Pro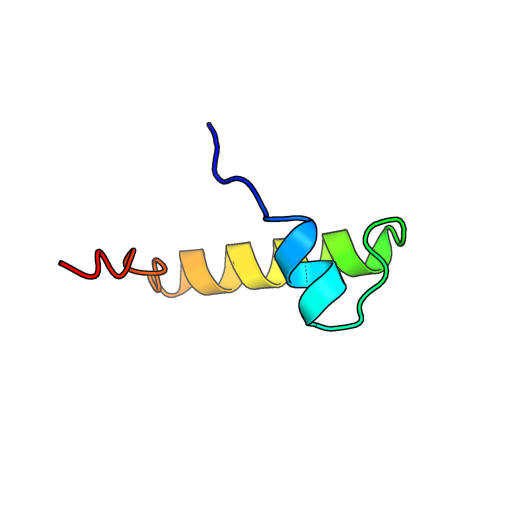tein AF-A0A6I2G8I5-F1 (afdb_monomer_lite)

Radius of gyration: 12.01 Å; chains: 1; bounding box: 36×20×25 Å

Foldseek 3Di:
DCPPPDLVVCVVVVHDPVDPVVVVVVVVVVVVCVVVVNDPPPPPDD

Sequence (46 aa):
MNDSIDRQALIDAGLDPDDPEVWEQQQRISDLLRCYGIQLIEWDFD

Structure (mmCIF, N/CA/C/O backbone):
data_AF-A0A6I2G8I5-F1
#
_entry.id   AF-A0A6I2G8I5-F1
#
loop_
_atom_site.group_PDB
_atom_site.id
_atom_site.type_symbol
_atom_site.label_atom_id
_atom_site.label_alt_id
_atom_site.label_comp_id
_atom_site.label_asym_id
_atom_site.label_entity_id
_atom_site.label_seq_id
_atom_site.pdbx_PDB_ins_code
_atom_site.Cartn_x
_atom_site.Cartn_y
_atom_site.Cartn_z
_atom_site.occupancy
_atom_site.B_iso_or_equiv
_atom_site.auth_seq_id
_atom_site.auth_comp_id
_atom_site.auth_asym_id
_atom_site.auth_atom_id
_atom_site.pdbx_PDB_model_num
ATOM 1 N N . MET A 1 1 ? -4.577 -16.387 7.803 1.00 39.16 1 MET A N 1
ATOM 2 C CA . MET A 1 1 ? -3.260 -15.851 7.398 1.00 39.16 1 MET A CA 1
ATOM 3 C C . MET A 1 1 ? -3.182 -15.950 5.888 1.00 39.16 1 MET A C 1
ATOM 5 O O . MET A 1 1 ? -2.534 -16.840 5.364 1.00 39.16 1 MET A O 1
ATOM 9 N N . ASN A 1 2 ? -3.963 -15.121 5.208 1.00 44.69 2 ASN A N 1
ATOM 10 C CA . ASN A 1 2 ? -3.975 -15.043 3.754 1.00 44.69 2 ASN A CA 1
ATOM 11 C C . ASN A 1 2 ? -4.382 -13.614 3.373 1.00 44.69 2 ASN A C 1
ATOM 13 O O . ASN A 1 2 ? -5.300 -13.415 2.591 1.00 44.69 2 ASN A O 1
ATOM 17 N N . ASP A 1 3 ? -3.735 -12.623 3.996 1.00 47.00 3 ASP A N 1
ATOM 18 C CA . ASP A 1 3 ? -3.694 -11.257 3.466 1.00 47.00 3 ASP A CA 1
ATOM 19 C C . ASP A 1 3 ? -2.739 -11.313 2.276 1.00 47.00 3 ASP A C 1
ATOM 21 O O . ASP A 1 3 ? -1.556 -10.981 2.369 1.00 47.00 3 ASP A O 1
ATOM 25 N N . SER A 1 4 ? -3.230 -11.922 1.200 1.00 51.09 4 SER A N 1
ATOM 26 C CA . SER A 1 4 ? -2.535 -12.056 -0.063 1.00 51.09 4 SER A CA 1
ATOM 27 C C . SER A 1 4 ? -2.311 -10.654 -0.594 1.00 51.09 4 SER A C 1
ATOM 29 O O . SER A 1 4 ? -3.175 -10.056 -1.221 1.00 51.09 4 SER A O 1
ATOM 31 N N . ILE A 1 5 ? -1.136 -10.115 -0.294 1.00 60.31 5 ILE A N 1
ATOM 32 C CA . ILE A 1 5 ? -0.574 -9.027 -1.061 1.00 60.31 5 ILE A CA 1
ATOM 33 C C . ILE A 1 5 ? -0.548 -9.500 -2.517 1.00 60.31 5 ILE A C 1
ATOM 35 O O . ILE A 1 5 ? 0.180 -10.433 -2.868 1.00 60.31 5 ILE A 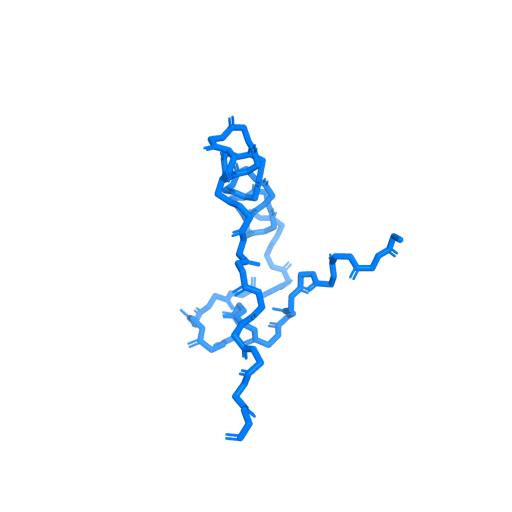O 1
ATOM 39 N N . ASP A 1 6 ? -1.408 -8.903 -3.335 1.00 72.88 6 ASP A N 1
ATOM 40 C CA . ASP A 1 6 ? -1.629 -9.356 -4.697 1.00 72.88 6 ASP A CA 1
ATOM 41 C C . ASP A 1 6 ? -0.452 -8.916 -5.572 1.00 72.88 6 ASP A C 1
ATOM 43 O O . ASP A 1 6 ? -0.286 -7.733 -5.879 1.00 72.88 6 ASP A O 1
ATOM 47 N N . ARG A 1 7 ? 0.405 -9.868 -5.965 1.00 80.50 7 ARG A N 1
ATOM 48 C CA . ARG A 1 7 ? 1.528 -9.622 -6.889 1.00 80.50 7 ARG A CA 1
ATOM 49 C C . ARG A 1 7 ? 1.044 -8.935 -8.167 1.00 80.50 7 ARG A C 1
ATOM 51 O O . ARG A 1 7 ? 1.771 -8.130 -8.742 1.00 80.50 7 ARG A O 1
ATOM 58 N N . GLN A 1 8 ? -0.188 -9.228 -8.583 1.00 80.31 8 GLN A N 1
ATOM 59 C CA . GLN A 1 8 ? -0.805 -8.609 -9.745 1.00 80.31 8 GLN A CA 1
ATOM 60 C C . GLN A 1 8 ? -1.034 -7.106 -9.547 1.00 80.31 8 GLN A C 1
ATOM 62 O O . GLN A 1 8 ? -0.779 -6.343 -10.468 1.00 80.31 8 GLN A O 1
ATOM 67 N N . ALA A 1 9 ? -1.398 -6.655 -8.343 1.00 82.25 9 ALA A N 1
ATOM 68 C CA . ALA A 1 9 ? -1.590 -5.232 -8.060 1.00 82.25 9 ALA A CA 1
ATOM 69 C C . ALA A 1 9 ? -0.284 -4.427 -8.173 1.00 82.25 9 ALA A C 1
ATOM 71 O O . ALA A 1 9 ? -0.306 -3.276 -8.606 1.00 82.25 9 ALA A O 1
ATOM 72 N N . LEU A 1 10 ? 0.861 -5.030 -7.824 1.00 84.19 10 LEU A N 1
ATOM 73 C CA . LEU A 1 10 ? 2.176 -4.414 -8.045 1.00 84.19 10 LEU A CA 1
ATOM 74 C C . LEU A 1 10 ? 2.475 -4.273 -9.541 1.00 84.19 10 LEU A C 1
ATOM 76 O O . LEU A 1 10 ? 2.876 -3.201 -9.988 1.00 84.19 10 LEU A O 1
ATOM 80 N N . ILE A 1 11 ? 2.215 -5.330 -10.315 1.00 87.38 11 ILE A N 1
ATOM 81 C CA . ILE A 1 11 ? 2.411 -5.332 -11.770 1.00 87.38 11 ILE A CA 1
ATOM 82 C C . ILE A 1 11 ? 1.501 -4.295 -12.443 1.00 87.38 11 ILE A C 1
ATOM 84 O O . ILE A 1 11 ? 1.970 -3.520 -13.275 1.00 87.38 11 ILE A O 1
ATOM 88 N N . ASP A 1 12 ? 0.227 -4.232 -12.056 1.00 85.25 12 ASP A N 1
ATOM 89 C CA . ASP A 1 12 ? -0.747 -3.276 -12.593 1.00 85.25 12 ASP A CA 1
ATOM 90 C C . ASP A 1 12 ? -0.375 -1.822 -12.251 1.00 85.25 12 ASP A C 1
ATOM 92 O O . ASP A 1 12 ? -0.637 -0.908 -13.034 1.00 85.25 12 ASP A O 1
ATOM 96 N N . ALA A 1 13 ? 0.291 -1.603 -11.112 1.00 83.56 13 ALA A N 1
ATOM 97 C CA . ALA A 1 13 ? 0.859 -0.313 -10.723 1.00 83.56 13 ALA A CA 1
ATOM 98 C C . ALA A 1 13 ? 2.190 0.018 -11.432 1.00 83.56 13 ALA A C 1
ATOM 100 O O . ALA A 1 13 ? 2.729 1.109 -11.237 1.00 83.56 13 ALA A O 1
ATOM 101 N N . GLY A 1 14 ? 2.727 -0.895 -12.250 1.00 88.12 14 GLY A N 1
ATOM 102 C CA . GLY A 1 14 ? 4.013 -0.738 -12.933 1.00 88.12 14 GLY A CA 1
ATOM 103 C C . GLY A 1 14 ? 5.229 -0.873 -12.012 1.00 88.12 14 GLY A C 1
ATOM 104 O O . GLY A 1 14 ? 6.299 -0.363 -12.343 1.00 88.12 14 GLY A O 1
ATOM 105 N N . LEU A 1 15 ? 5.067 -1.521 -10.858 1.00 87.81 15 LEU A N 1
ATOM 106 C CA . LEU A 1 15 ? 6.134 -1.801 -9.901 1.00 87.81 15 LEU A CA 1
ATOM 107 C C . LEU A 1 15 ? 6.737 -3.183 -10.164 1.00 87.81 15 LEU A C 1
ATOM 109 O O . LEU A 1 15 ? 6.038 -4.099 -10.597 1.00 87.81 15 LEU A O 1
ATOM 113 N N . ASP A 1 16 ? 8.031 -3.336 -9.878 1.00 88.62 16 ASP A N 1
ATOM 11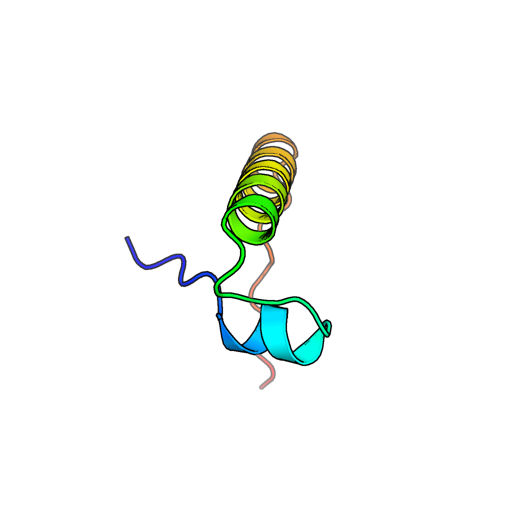4 C CA . ASP A 1 16 ? 8.711 -4.627 -9.971 1.00 88.62 16 ASP A CA 1
ATOM 115 C C . ASP A 1 16 ? 8.443 -5.454 -8.698 1.00 88.62 16 ASP A C 1
ATOM 117 O O . ASP A 1 16 ? 8.915 -5.092 -7.619 1.00 88.62 16 ASP A O 1
ATOM 121 N N . PRO A 1 17 ? 7.686 -6.562 -8.780 1.00 84.19 17 PRO A N 1
ATOM 122 C CA . PRO A 1 17 ? 7.411 -7.408 -7.627 1.00 84.19 17 PRO A CA 1
ATOM 123 C C . PRO A 1 17 ? 8.606 -8.267 -7.201 1.00 84.19 17 PRO A C 1
ATOM 125 O O . PRO A 1 17 ? 8.490 -8.984 -6.212 1.00 84.19 17 PRO A O 1
ATOM 128 N N . ASP A 1 18 ? 9.716 -8.282 -7.936 1.00 88.56 18 ASP A N 1
ATOM 129 C CA . ASP A 1 18 ? 10.938 -8.975 -7.524 1.00 88.56 18 ASP A CA 1
ATOM 130 C C . ASP A 1 18 ? 11.952 -8.010 -6.871 1.00 88.56 18 ASP A C 1
ATOM 132 O O . ASP A 1 18 ? 12.966 -8.457 -6.326 1.00 88.56 18 ASP A O 1
ATOM 136 N N . ASP A 1 19 ? 11.655 -6.704 -6.847 1.00 88.69 19 ASP A N 1
ATOM 137 C CA . ASP A 1 19 ? 12.429 -5.704 -6.112 1.00 88.69 19 ASP A CA 1
ATOM 138 C C . ASP A 1 19 ? 12.102 -5.767 -4.602 1.00 88.69 19 ASP A C 1
ATOM 140 O O . ASP A 1 19 ? 10.955 -5.537 -4.195 1.00 88.69 19 ASP A O 1
ATOM 144 N N . PRO A 1 20 ? 13.084 -6.065 -3.729 1.00 86.94 20 PRO A N 1
ATOM 145 C CA . PRO A 1 20 ? 12.861 -6.109 -2.286 1.00 86.94 20 PRO A CA 1
ATOM 146 C C . PRO A 1 20 ? 12.419 -4.761 -1.693 1.00 86.94 20 PRO A C 1
ATOM 148 O O . PRO A 1 20 ? 11.731 -4.757 -0.670 1.00 86.94 20 PRO A O 1
ATOM 151 N N . GLU A 1 21 ? 12.766 -3.626 -2.311 1.00 90.69 21 GLU A N 1
ATOM 152 C CA . GLU A 1 21 ? 12.351 -2.303 -1.833 1.00 90.69 21 GLU A CA 1
ATOM 153 C C . GLU A 1 21 ? 10.839 -2.089 -2.010 1.00 90.69 21 GLU A C 1
ATOM 155 O O . GLU A 1 21 ? 10.179 -1.536 -1.125 1.00 90.69 21 GLU A O 1
ATOM 160 N N . VAL A 1 22 ? 10.261 -2.602 -3.102 1.00 88.31 22 VAL A N 1
ATOM 161 C CA . VAL A 1 22 ? 8.815 -2.532 -3.373 1.00 88.31 22 VAL A CA 1
ATOM 162 C C . VAL A 1 22 ? 8.023 -3.242 -2.271 1.00 88.31 22 VAL A C 1
ATOM 164 O O . VAL A 1 22 ? 7.031 -2.703 -1.773 1.00 88.31 22 VAL A O 1
ATOM 167 N N . TRP A 1 23 ? 8.497 -4.404 -1.816 1.00 84.94 23 TRP A N 1
ATOM 168 C CA . TRP A 1 23 ? 7.875 -5.143 -0.715 1.00 84.94 23 TRP A CA 1
ATOM 169 C C . TRP A 1 23 ? 7.969 -4.416 0.624 1.00 84.94 23 TRP A C 1
ATOM 171 O O . TRP A 1 23 ? 6.994 -4.398 1.378 1.00 84.94 23 TRP A O 1
ATOM 181 N N . GLU A 1 24 ? 9.112 -3.794 0.925 1.00 88.38 24 GLU A N 1
ATOM 182 C CA . GLU A 1 24 ? 9.286 -3.031 2.165 1.00 88.38 24 GLU A CA 1
ATOM 183 C C . GLU A 1 24 ? 8.326 -1.834 2.214 1.00 88.38 24 GLU A C 1
ATOM 185 O O . GLU A 1 24 ? 7.615 -1.629 3.205 1.00 88.38 24 GLU A O 1
ATOM 190 N N . GLN A 1 25 ? 8.252 -1.068 1.122 1.00 87.56 25 GLN A N 1
ATOM 191 C CA . GLN A 1 25 ? 7.348 0.077 1.019 1.00 87.56 25 GLN A CA 1
ATOM 192 C C . GLN A 1 25 ? 5.883 -0.356 1.133 1.00 87.56 25 GLN A C 1
ATOM 194 O O . GLN A 1 25 ? 5.102 0.263 1.860 1.00 87.56 25 GLN A O 1
ATOM 199 N N . GLN A 1 26 ? 5.513 -1.451 0.476 1.00 82.56 26 GLN A N 1
ATOM 200 C CA . GLN A 1 26 ? 4.159 -1.985 0.521 1.00 82.56 26 GLN A CA 1
ATOM 201 C C . GLN A 1 26 ? 3.769 -2.481 1.917 1.00 82.56 26 GLN A C 1
ATOM 203 O O . GLN A 1 26 ? 2.667 -2.195 2.390 1.00 82.56 26 GLN A O 1
ATOM 208 N N . GLN A 1 27 ? 4.672 -3.176 2.608 1.00 83.81 27 GLN A N 1
ATOM 209 C CA . GLN A 1 27 ? 4.436 -3.646 3.970 1.00 83.81 27 GLN A CA 1
ATOM 210 C C . GLN A 1 27 ? 4.275 -2.471 4.937 1.00 83.81 27 GLN A C 1
ATOM 212 O O . GL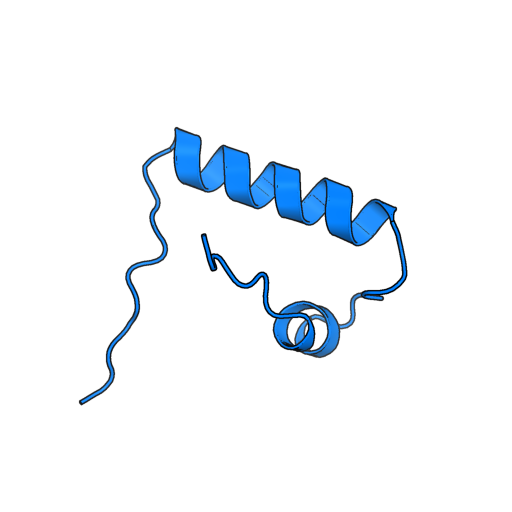N A 1 27 ? 3.345 -2.452 5.744 1.00 83.81 27 GLN A O 1
ATOM 217 N N . ARG A 1 28 ? 5.090 -1.424 4.775 1.00 86.38 28 ARG A N 1
ATOM 218 C CA . ARG A 1 28 ? 4.967 -0.184 5.544 1.00 86.38 28 ARG A CA 1
ATOM 219 C C . ARG A 1 28 ? 3.632 0.521 5.313 1.00 86.38 28 ARG A C 1
ATOM 221 O O . ARG A 1 28 ? 3.031 1.007 6.269 1.00 86.38 28 ARG A O 1
ATOM 228 N N . ILE A 1 29 ? 3.153 0.580 4.070 1.00 84.06 29 ILE A N 1
ATOM 229 C CA . ILE A 1 29 ? 1.837 1.151 3.748 1.00 84.06 29 ILE A CA 1
ATOM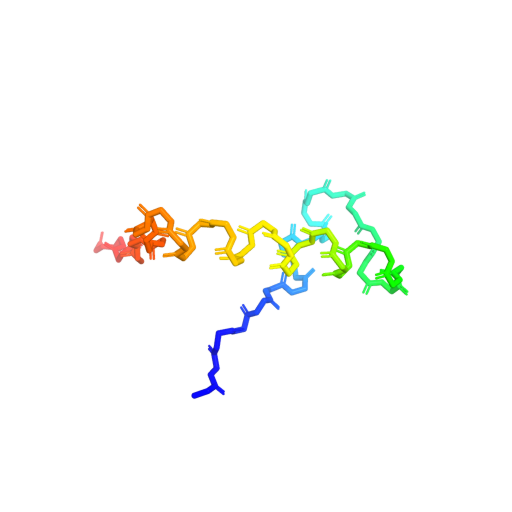 230 C C . ILE A 1 29 ? 0.723 0.305 4.373 1.00 84.06 29 ILE A C 1
ATOM 232 O O . ILE A 1 29 ? -0.168 0.862 5.010 1.00 84.06 29 ILE A O 1
ATOM 236 N N . SER A 1 30 ? 0.797 -1.023 4.263 1.00 82.12 30 SER A N 1
ATOM 237 C CA . SER A 1 30 ? -0.163 -1.939 4.891 1.00 82.12 30 SER A CA 1
ATOM 238 C C . SER A 1 30 ? -0.233 -1.743 6.409 1.00 82.12 30 SER A C 1
ATOM 240 O O . SER A 1 30 ? -1.323 -1.684 6.982 1.00 82.12 30 SER A O 1
ATOM 242 N N . ASP A 1 31 ? 0.913 -1.608 7.074 1.00 85.06 31 ASP A N 1
ATOM 243 C CA . ASP A 1 31 ? 0.964 -1.369 8.517 1.00 85.06 31 ASP A CA 1
ATOM 244 C C . ASP A 1 31 ? 0.405 0.004 8.895 1.00 85.06 31 ASP A C 1
ATOM 246 O O . ASP A 1 31 ? -0.323 0.118 9.881 1.00 85.06 31 ASP A O 1
ATOM 250 N N . LEU A 1 32 ? 0.673 1.041 8.096 1.00 86.44 32 LEU A N 1
ATOM 251 C CA . LEU A 1 32 ? 0.080 2.363 8.298 1.00 86.44 32 LEU A CA 1
ATOM 252 C C . LEU A 1 32 ? -1.444 2.313 8.161 1.00 86.44 32 LEU A C 1
ATOM 254 O O . LEU A 1 32 ? -2.146 2.786 9.054 1.00 86.44 32 LEU A O 1
ATOM 258 N N . LEU A 1 33 ? -1.966 1.705 7.096 1.00 81.94 33 LEU A N 1
ATOM 259 C CA . LEU A 1 33 ? -3.409 1.567 6.880 1.00 81.94 33 LEU A CA 1
ATOM 260 C C . LEU A 1 33 ? -4.078 0.819 8.041 1.00 81.94 33 LEU A C 1
ATOM 262 O O . LEU A 1 33 ? -5.100 1.274 8.560 1.00 81.94 33 LEU A O 1
ATOM 266 N N . ARG A 1 34 ? -3.445 -0.255 8.531 1.00 81.12 34 ARG A N 1
ATOM 267 C CA . ARG A 1 34 ? -3.900 -0.997 9.713 1.00 81.12 34 ARG A CA 1
ATOM 268 C C . ARG A 1 34 ? -3.886 -0.137 10.980 1.00 81.12 34 ARG A C 1
ATOM 270 O O . ARG A 1 34 ? -4.868 -0.146 11.719 1.00 81.12 34 ARG A O 1
ATOM 277 N N . CYS A 1 35 ? -2.816 0.621 11.226 1.00 85.81 35 CYS A N 1
ATOM 278 C CA . CYS A 1 35 ? -2.709 1.537 12.368 1.00 85.81 35 CYS A CA 1
ATOM 279 C C . CYS A 1 35 ? -3.800 2.616 12.361 1.00 85.81 35 CYS A C 1
ATOM 281 O O . CYS A 1 35 ? -4.308 2.979 13.420 1.00 85.81 35 CYS A O 1
ATOM 283 N N . TYR A 1 36 ? -4.189 3.104 11.182 1.00 85.06 36 TYR A N 1
ATOM 284 C CA . TYR A 1 36 ? -5.273 4.075 11.032 1.00 85.06 36 TYR A CA 1
ATOM 285 C C . TYR A 1 36 ? -6.673 3.444 11.013 1.00 85.06 36 TYR A C 1
ATOM 287 O O . TYR A 1 36 ? -7.659 4.162 10.865 1.00 85.06 36 TYR A O 1
ATOM 295 N N . GLY A 1 37 ? -6.785 2.120 11.180 1.00 81.06 37 GLY A N 1
ATOM 296 C CA . GLY A 1 37 ? -8.064 1.410 11.146 1.00 81.06 37 GLY A CA 1
ATOM 297 C C . GLY A 1 37 ? -8.730 1.414 9.768 1.00 81.06 37 GLY A C 1
ATOM 298 O O . GLY A 1 37 ? -9.916 1.110 9.663 1.00 81.06 37 GLY A O 1
ATOM 299 N N . ILE A 1 38 ? -7.983 1.748 8.712 1.00 77.75 38 ILE A N 1
ATOM 300 C CA . ILE A 1 38 ? -8.439 1.683 7.326 1.00 77.75 38 ILE A CA 1
ATOM 301 C C . ILE A 1 38 ? -8.234 0.237 6.882 1.00 77.75 38 ILE A C 1
ATOM 303 O O . ILE A 1 38 ? -7.222 -0.123 6.284 1.00 77.75 38 ILE A O 1
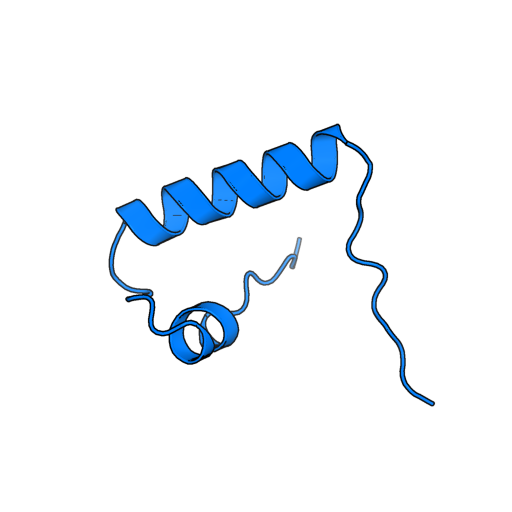ATOM 307 N N . GLN A 1 39 ? -9.181 -0.623 7.243 1.00 64.94 39 GLN A N 1
ATOM 308 C CA . GLN A 1 39 ? -9.303 -1.915 6.585 1.00 64.94 39 GLN A CA 1
ATOM 309 C C . GLN A 1 39 ? -9.867 -1.634 5.196 1.00 64.94 39 GLN A C 1
ATOM 311 O O . GLN A 1 39 ? -10.883 -0.947 5.077 1.00 64.94 39 GLN A O 1
ATOM 316 N N . LEU A 1 40 ? -9.174 -2.097 4.153 1.00 59.94 40 LEU A N 1
ATOM 317 C CA . LEU A 1 40 ? -9.740 -2.163 2.811 1.00 59.94 40 LEU A CA 1
ATOM 318 C C . LEU A 1 40 ? -11.023 -2.985 2.939 1.00 59.94 40 LEU A C 1
ATOM 320 O O . LEU A 1 40 ? -10.970 -4.200 3.094 1.00 59.94 40 LEU A O 1
ATOM 324 N N . ILE A 1 41 ? -12.163 -2.299 3.000 1.00 56.03 41 ILE A N 1
ATOM 325 C CA . ILE A 1 41 ? -13.472 -2.935 2.964 1.00 56.03 41 ILE A CA 1
ATOM 326 C C . ILE A 1 41 ? -13.496 -3.641 1.612 1.00 56.03 41 ILE A C 1
ATOM 328 O O . ILE A 1 41 ? -13.400 -2.967 0.584 1.00 56.03 41 ILE A O 1
ATOM 332 N N . GLU A 1 42 ? -13.525 -4.974 1.616 1.00 52.59 42 GLU A N 1
ATOM 333 C CA . GLU A 1 42 ? -13.793 -5.759 0.415 1.00 52.59 42 GLU A CA 1
ATOM 334 C C . GLU A 1 42 ? -15.093 -5.220 -0.187 1.00 52.59 42 GLU A C 1
ATOM 336 O O . GLU A 1 42 ? -16.165 -5.313 0.413 1.00 52.59 42 GLU A O 1
ATOM 341 N N . TRP A 1 43 ? -14.982 -4.559 -1.338 1.00 49.41 43 TRP A N 1
ATOM 342 C CA . TRP A 1 43 ? -16.143 -4.210 -2.138 1.00 49.41 43 TRP A CA 1
ATOM 343 C C . TRP A 1 43 ? -16.618 -5.499 -2.801 1.00 49.41 43 TRP A C 1
ATOM 345 O O . TRP A 1 43 ? -16.173 -5.841 -3.894 1.00 49.41 43 TRP A O 1
ATOM 355 N N . ASP A 1 44 ? -17.495 -6.219 -2.106 1.00 50.06 44 ASP A N 1
ATOM 356 C CA . ASP A 1 44 ? -18.359 -7.232 -2.703 1.00 50.06 44 ASP A CA 1
ATOM 357 C C . ASP A 1 44 ? -19.290 -6.490 -3.681 1.00 50.06 44 ASP A C 1
ATOM 359 O O . ASP A 1 44 ? -20.218 -5.782 -3.278 1.00 50.06 44 ASP A O 1
ATOM 363 N N . PHE A 1 45 ? -18.954 -6.527 -4.972 1.00 48.09 45 PHE A N 1
ATOM 364 C CA . PHE A 1 45 ? -19.867 -6.119 -6.035 1.00 48.09 45 PHE A CA 1
ATOM 365 C C . PHE A 1 45 ? -20.819 -7.293 -6.292 1.00 48.09 45 PHE A C 1
ATOM 367 O O . PHE A 1 45 ? -20.414 -8.282 -6.905 1.00 48.09 45 PHE A O 1
ATOM 374 N N . ASP A 1 46 ? -22.054 -7.161 -5.797 1.00 52.06 46 ASP A N 1
ATOM 375 C CA . ASP A 1 46 ? -23.231 -7.930 -6.240 1.00 52.06 46 ASP A CA 1
ATOM 376 C C . ASP A 1 46 ? -23.553 -7.646 -7.721 1.00 52.06 46 ASP A C 1
ATOM 378 O O . ASP A 1 46 ? -23.418 -6.469 -8.148 1.00 52.06 46 ASP A O 1
#

pLDDT: mean 75.38, std 15.44, range [39.16, 90.69]

Secondary structure (DSSP, 8-state):
------HHHHHHTT--TT-HHHHHHHHHHHHHHHHTT---------